Protein AF-A0A072V8H8-F1 (afdb_monomer)

Foldseek 3Di:
DVVVVVVVVVVVVVVVVVVVVCVVPVQQCDDFQVSQQVVDDDDPPWGFGQDPSDTDTHGPPDDPDVPDPDDPPPPDPDDDD

Structure (mmCIF, N/CA/C/O backbone):
data_AF-A0A072V8H8-F1
#
_entry.id   AF-A0A072V8H8-F1
#
loop_
_atom_site.group_PDB
_atom_site.id
_atom_site.type_symbol
_atom_site.label_atom_id
_atom_site.label_alt_id
_atom_site.label_comp_id
_atom_site.label_asym_id
_atom_site.label_entity_id
_atom_site.label_seq_id
_atom_site.pdbx_PDB_ins_code
_atom_site.Cartn_x
_atom_site.Cartn_y
_atom_site.Cartn_z
_atom_site.occupancy
_atom_site.B_iso_or_equiv
_atom_site.auth_seq_id
_atom_site.auth_comp_id
_atom_site.auth_asym_id
_atom_site.auth_atom_id
_atom_site.pdbx_PDB_model_num
ATOM 1 N N . MET A 1 1 ? -19.717 -3.124 40.822 1.00 58.69 1 MET A N 1
ATOM 2 C CA . MET A 1 1 ? -18.630 -3.941 40.232 1.00 58.69 1 MET A CA 1
ATOM 3 C C . MET A 1 1 ? -19.036 -4.635 38.924 1.00 58.69 1 MET A C 1
ATOM 5 O O . MET A 1 1 ? -18.452 -4.315 37.901 1.00 58.69 1 MET A O 1
ATOM 9 N N . ALA A 1 2 ? -20.069 -5.495 38.901 1.00 64.88 2 ALA A N 1
ATOM 10 C CA . ALA A 1 2 ? -20.445 -6.308 37.723 1.00 64.88 2 ALA A CA 1
ATOM 11 C C . ALA A 1 2 ? -20.848 -5.537 36.441 1.00 64.88 2 ALA A C 1
ATOM 13 O O . ALA A 1 2 ? -20.711 -6.050 35.332 1.00 64.88 2 ALA A O 1
ATOM 14 N N . LYS A 1 3 ? -21.365 -4.306 36.571 1.00 72.06 3 LYS A N 1
ATOM 15 C CA . LYS A 1 3 ? -21.697 -3.451 35.414 1.00 72.06 3 LYS A CA 1
ATOM 16 C C . LYS A 1 3 ? -20.450 -2.848 34.758 1.00 72.06 3 LYS A C 1
ATOM 18 O O . LYS A 1 3 ? -20.392 -2.772 33.537 1.00 72.06 3 LYS A O 1
ATOM 23 N N . LEU A 1 4 ? -19.448 -2.473 35.560 1.00 77.62 4 LEU A N 1
ATOM 24 C CA . LEU A 1 4 ? -18.187 -1.920 35.058 1.00 77.62 4 LEU A CA 1
ATOM 25 C C . LEU A 1 4 ? -17.382 -2.987 34.313 1.00 77.62 4 LEU A C 1
ATOM 27 O O . LEU A 1 4 ? -16.919 -2.732 33.209 1.00 77.62 4 LEU A O 1
ATOM 31 N N . THR A 1 5 ? -17.294 -4.206 34.853 1.00 80.44 5 THR A N 1
ATOM 32 C CA . THR A 1 5 ? -16.599 -5.315 34.177 1.00 80.44 5 THR A CA 1
ATOM 33 C C . THR A 1 5 ? -17.238 -5.678 32.838 1.00 80.44 5 THR A C 1
ATOM 35 O O . THR A 1 5 ? -16.518 -5.928 31.876 1.00 80.44 5 THR A O 1
ATOM 38 N N . LYS A 1 6 ? -18.574 -5.626 32.727 1.00 81.50 6 LYS A N 1
ATOM 39 C CA . LYS A 1 6 ? -19.266 -5.791 31.437 1.00 81.50 6 LYS A CA 1
ATOM 40 C C . LYS A 1 6 ? -18.932 -4.682 30.440 1.00 81.50 6 LYS A C 1
ATOM 42 O O . LYS A 1 6 ? -18.738 -4.977 29.267 1.00 81.50 6 LYS A O 1
ATOM 47 N N . PHE A 1 7 ? -18.843 -3.432 30.891 1.00 87.69 7 PHE A N 1
ATOM 48 C CA . PHE A 1 7 ? -18.496 -2.311 30.018 1.00 87.69 7 PHE A CA 1
ATOM 49 C C . PHE A 1 7 ? -17.083 -2.462 29.438 1.00 87.69 7 PHE A C 1
ATOM 51 O O . PHE A 1 7 ? -16.907 -2.388 28.225 1.00 87.69 7 PHE A O 1
ATOM 58 N N . PHE A 1 8 ? -16.095 -2.777 30.283 1.00 90.25 8 PHE A N 1
ATOM 59 C CA . PHE A 1 8 ? -14.727 -3.031 29.823 1.00 90.25 8 PHE A CA 1
ATOM 60 C C . PHE A 1 8 ? -14.640 -4.237 28.886 1.00 90.25 8 PHE A C 1
ATOM 62 O O . PHE A 1 8 ? -13.925 -4.179 27.891 1.00 90.25 8 PHE A O 1
ATOM 69 N N . TYR A 1 9 ? -15.400 -5.302 29.154 1.00 90.25 9 TYR A N 1
ATOM 70 C CA . TYR A 1 9 ? -15.426 -6.481 28.291 1.00 90.25 9 TYR A CA 1
ATOM 71 C C . TYR A 1 9 ? -15.892 -6.146 26.868 1.00 90.25 9 TYR A C 1
ATOM 73 O O . TYR A 1 9 ? -15.215 -6.500 25.903 1.00 90.25 9 TYR A O 1
ATOM 81 N N . VAL A 1 10 ? -17.003 -5.413 26.734 1.00 92.94 10 VAL A N 1
ATOM 82 C CA . VAL A 1 10 ? -17.530 -4.988 25.427 1.00 92.94 10 VAL A CA 1
ATOM 83 C C . VAL A 1 10 ? -16.578 -4.004 24.743 1.00 92.94 10 VAL A C 1
ATOM 85 O O . VAL A 1 10 ? -16.336 -4.128 23.546 1.00 92.94 10 VAL A O 1
ATOM 88 N N . MET A 1 11 ? -15.986 -3.072 25.496 1.00 93.06 11 MET A N 1
ATOM 89 C CA . MET A 1 11 ? -15.027 -2.102 24.960 1.00 93.06 11 MET A CA 1
ATOM 90 C C . MET A 1 11 ? -13.778 -2.786 24.388 1.00 93.06 11 MET A C 1
ATOM 92 O O . MET A 1 11 ? -13.361 -2.466 23.279 1.00 93.06 11 MET A O 1
ATOM 96 N N . ILE A 1 12 ? -13.210 -3.764 25.104 1.00 93.81 12 ILE A N 1
ATOM 97 C CA . ILE A 1 12 ? -12.055 -4.538 24.629 1.00 93.81 12 ILE A CA 1
ATOM 98 C C . ILE A 1 12 ? -12.419 -5.311 23.359 1.00 93.81 12 ILE A C 1
ATOM 100 O O . ILE A 1 12 ? -11.675 -5.244 22.389 1.00 93.81 12 ILE A O 1
ATOM 104 N N . HIS A 1 13 ? -13.580 -5.976 23.324 1.00 93.25 13 HIS A N 1
ATOM 105 C CA . HIS A 1 13 ? -14.031 -6.702 22.129 1.00 93.25 13 HIS A CA 1
ATOM 106 C C . HIS A 1 13 ? -14.182 -5.777 20.922 1.00 93.25 13 HIS A C 1
ATOM 108 O O . HIS A 1 13 ? -13.756 -6.120 19.822 1.00 93.25 13 HIS A O 1
ATOM 114 N N . PHE A 1 14 ? -14.743 -4.588 21.132 1.00 92.06 14 PHE A N 1
ATOM 115 C CA . PHE A 1 14 ? -14.902 -3.597 20.079 1.00 92.06 14 PHE A CA 1
ATOM 116 C C . PHE A 1 14 ? -13.550 -3.102 19.546 1.00 92.06 14 PHE A C 1
ATOM 118 O O . PHE A 1 14 ? -13.353 -3.048 18.335 1.00 92.06 14 PHE A O 1
ATOM 125 N N . ILE A 1 15 ? -12.587 -2.818 20.431 1.00 90.50 15 ILE A N 1
ATOM 126 C CA . ILE A 1 15 ? -11.228 -2.413 20.039 1.00 90.50 15 ILE A CA 1
ATOM 127 C C . ILE A 1 15 ? -10.504 -3.552 19.309 1.00 90.50 15 ILE A C 1
ATOM 129 O O . ILE A 1 15 ? -9.867 -3.309 18.287 1.00 90.50 15 ILE A O 1
ATOM 133 N N . SER A 1 16 ? -10.619 -4.796 19.780 1.00 88.25 16 SER A N 1
ATOM 134 C CA . SER A 1 16 ? -10.022 -5.962 19.118 1.00 88.25 16 SER A CA 1
ATOM 135 C C . SER A 1 16 ? -10.582 -6.170 17.712 1.00 88.25 16 SER A C 1
ATOM 137 O O . SER A 1 16 ? -9.813 -6.374 16.776 1.00 88.25 16 SER A O 1
ATOM 139 N N . LEU A 1 17 ? -11.903 -6.071 17.544 1.00 87.69 17 LEU A N 1
ATOM 140 C CA . LEU A 1 17 ? -12.544 -6.161 16.231 1.00 87.69 17 LEU A CA 1
ATOM 141 C C . LEU A 1 17 ? -12.094 -5.021 15.313 1.00 87.69 17 LEU A C 1
ATOM 143 O O . LEU A 1 17 ? -11.734 -5.273 14.164 1.00 87.69 17 LEU A O 1
ATOM 147 N N . LEU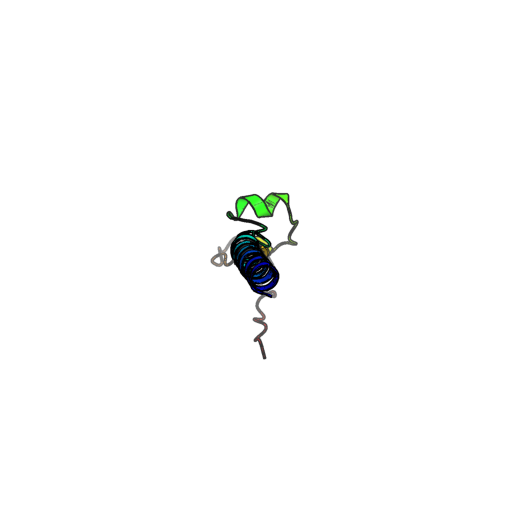 A 1 18 ? -12.033 -3.788 15.826 1.00 86.25 18 LEU A N 1
ATOM 148 C CA . LEU A 1 18 ? -11.524 -2.648 15.069 1.00 86.25 18 LEU A CA 1
ATOM 149 C C . LEU A 1 18 ? -10.085 -2.876 14.604 1.00 86.25 18 LEU A C 1
ATOM 151 O O . LEU A 1 18 ? -9.821 -2.714 13.419 1.00 86.25 18 LEU A O 1
ATOM 155 N N . LEU A 1 19 ? -9.184 -3.322 15.482 1.00 82.00 19 LEU A N 1
ATOM 156 C CA . LEU A 1 19 ? -7.787 -3.597 15.129 1.00 82.00 19 LEU A CA 1
ATOM 157 C C . LEU A 1 19 ? -7.645 -4.676 14.051 1.00 82.00 19 LEU A C 1
ATOM 159 O O . LEU A 1 19 ? -6.778 -4.564 13.188 1.00 82.00 19 LEU A O 1
ATOM 163 N N . ILE A 1 20 ? -8.478 -5.719 14.075 1.00 79.88 20 ILE A N 1
ATOM 164 C CA . ILE A 1 20 ? -8.461 -6.757 13.037 1.00 79.88 20 ILE A CA 1
ATOM 165 C C . ILE A 1 20 ? -8.927 -6.168 11.702 1.00 79.88 20 ILE A C 1
ATOM 167 O O . ILE A 1 20 ? -8.259 -6.340 10.688 1.00 79.88 20 ILE A O 1
ATOM 171 N N . THR A 1 21 ? -10.041 -5.433 11.700 1.00 74.88 21 THR A N 1
ATOM 172 C CA . THR A 1 21 ? -10.590 -4.848 10.465 1.00 74.88 21 THR A CA 1
ATOM 173 C C . THR A 1 21 ? -9.69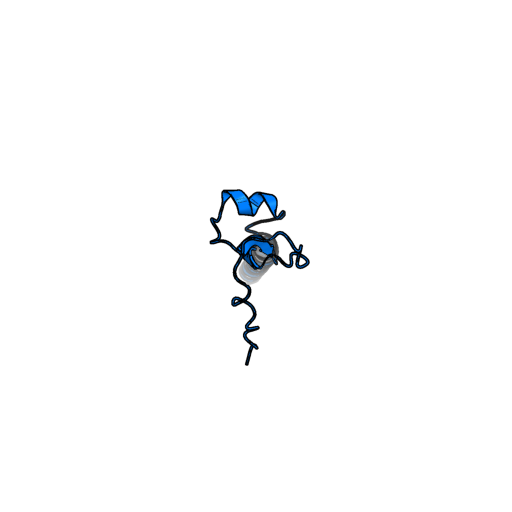1 -3.769 9.861 1.00 74.88 21 THR A C 1
ATOM 175 O O . THR A 1 21 ? -9.546 -3.713 8.642 1.00 74.88 21 THR A O 1
ATOM 178 N N . THR A 1 22 ? -9.033 -2.944 10.680 1.00 68.88 22 THR A N 1
ATOM 179 C CA . THR A 1 22 ? -8.112 -1.915 10.187 1.00 68.88 22 THR A CA 1
ATOM 180 C C . THR A 1 22 ? -6.799 -2.510 9.696 1.00 68.88 22 THR A C 1
ATOM 182 O O . THR A 1 22 ? -6.305 -2.056 8.672 1.00 68.88 22 THR A O 1
ATOM 185 N N . ASN A 1 23 ? -6.259 -3.564 10.320 1.00 62.09 23 ASN A N 1
ATOM 186 C CA . ASN A 1 23 ? -5.060 -4.234 9.795 1.00 62.09 23 ASN A CA 1
ATOM 187 C C . ASN A 1 23 ? -5.271 -4.844 8.399 1.00 62.09 23 ASN A C 1
ATOM 189 O O . ASN A 1 23 ? -4.317 -4.916 7.632 1.00 62.09 23 ASN A O 1
ATOM 193 N N . VAL A 1 24 ? -6.497 -5.248 8.050 1.00 59.94 24 VAL A N 1
ATOM 194 C CA . VAL A 1 24 ? -6.813 -5.812 6.723 1.00 59.94 24 VAL A CA 1
ATOM 195 C C . VAL A 1 24 ? -6.940 -4.730 5.640 1.00 59.94 24 VAL A C 1
ATOM 197 O O . VAL A 1 24 ? -6.777 -5.038 4.467 1.00 59.94 24 VAL A O 1
ATOM 200 N N . HIS A 1 25 ? -7.202 -3.467 5.999 1.00 55.28 25 HIS A N 1
ATOM 201 C CA . HIS A 1 25 ? -7.485 -2.408 5.018 1.00 55.28 25 HIS A CA 1
ATOM 202 C C . HIS A 1 25 ? -6.603 -1.156 5.100 1.00 55.28 25 HIS A C 1
ATOM 204 O O . HIS A 1 25 ? -6.705 -0.291 4.234 1.00 55.28 25 HIS A O 1
ATOM 210 N N . ALA A 1 26 ? -5.738 -1.019 6.104 1.00 57.31 26 ALA A N 1
ATOM 211 C CA . ALA A 1 26 ? -5.036 0.242 6.344 1.00 57.31 26 ALA A CA 1
ATOM 212 C C . ALA A 1 26 ? -3.871 0.549 5.386 1.00 57.31 26 ALA A C 1
ATOM 214 O O . ALA A 1 26 ? -3.386 1.677 5.422 1.00 57.31 26 ALA A O 1
ATOM 215 N N . TYR A 1 27 ? -3.394 -0.385 4.553 1.00 61.12 27 TYR A N 1
ATOM 216 C CA . TYR A 1 27 ? -2.134 -0.162 3.822 1.00 61.12 27 TYR A CA 1
ATOM 217 C C . TYR A 1 27 ? -2.069 -0.679 2.385 1.00 61.12 27 TYR A C 1
ATOM 219 O O . TYR A 1 27 ? -0.981 -0.668 1.801 1.00 61.12 27 TYR A O 1
ATOM 227 N N . ASP A 1 28 ? -3.202 -1.061 1.799 1.00 71.12 28 ASP A N 1
ATOM 228 C CA . ASP A 1 28 ? -3.220 -1.501 0.407 1.00 71.12 28 ASP A CA 1
ATOM 229 C C . ASP A 1 28 ? -3.328 -0.281 -0.519 1.00 71.12 28 ASP A C 1
ATOM 231 O O . ASP A 1 28 ? -4.404 0.189 -0.884 1.00 71.12 28 ASP A O 1
ATOM 235 N N . ASP A 1 29 ? -2.167 0.262 -0.877 1.00 74.94 29 ASP A N 1
ATOM 236 C CA . ASP A 1 29 ? -1.989 1.353 -1.835 1.00 74.94 29 ASP A CA 1
ATOM 237 C C . ASP A 1 29 ? -2.363 0.946 -3.268 1.00 74.94 29 ASP A C 1
ATOM 239 O O . ASP A 1 29 ? -2.696 1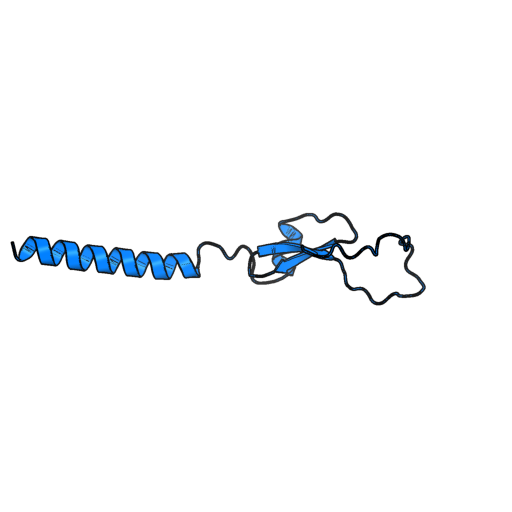.808 -4.091 1.00 74.94 29 ASP A O 1
ATOM 243 N N . CYS A 1 30 ? -2.288 -0.342 -3.598 1.00 80.69 30 CYS A N 1
ATOM 244 C CA . CYS A 1 30 ? -2.645 -0.870 -4.910 1.00 80.69 30 CYS A CA 1
ATOM 245 C C . CYS A 1 30 ? -3.078 -2.337 -4.843 1.00 80.69 30 CYS A C 1
ATOM 247 O O . CYS A 1 30 ? -2.596 -3.097 -4.009 1.00 80.69 30 CYS A O 1
ATOM 249 N N . TYR A 1 31 ? -3.919 -2.752 -5.789 1.00 84.38 31 TYR A N 1
ATOM 250 C CA . TYR A 1 31 ? -4.219 -4.167 -6.052 1.00 84.38 31 TYR A CA 1
ATOM 251 C C . TYR A 1 31 ? -3.661 -4.633 -7.398 1.00 84.38 31 TYR A C 1
ATOM 253 O O . TYR A 1 31 ? -3.352 -5.809 -7.574 1.00 84.38 31 TYR A O 1
ATOM 261 N N . ASN A 1 32 ? -3.493 -3.705 -8.346 1.00 79.25 32 ASN A N 1
ATOM 262 C CA . ASN A 1 32 ? -3.045 -3.996 -9.704 1.00 79.25 32 ASN A CA 1
ATOM 263 C C . ASN A 1 32 ? -1.887 -3.084 -10.126 1.00 79.25 32 ASN A C 1
ATOM 265 O O . ASN A 1 32 ? -1.856 -1.899 -9.798 1.00 79.25 32 ASN A O 1
ATOM 269 N N . HIS A 1 33 ? -0.969 -3.589 -10.960 1.00 80.06 33 HIS A N 1
ATOM 270 C CA . HIS A 1 33 ? 0.165 -2.798 -11.472 1.00 80.06 33 HIS A CA 1
ATOM 271 C C . HIS A 1 33 ? -0.269 -1.531 -12.236 1.00 80.06 33 HIS A C 1
ATOM 273 O O . HIS A 1 33 ? 0.447 -0.530 -12.248 1.00 80.06 33 HIS A O 1
ATOM 279 N N . ALA A 1 34 ? -1.447 -1.551 -12.871 1.00 80.44 34 ALA A N 1
ATOM 280 C CA . ALA A 1 34 ? -1.978 -0.405 -13.608 1.00 80.44 34 ALA A CA 1
ATOM 281 C C . ALA A 1 34 ? -2.282 0.799 -12.700 1.00 80.44 34 ALA A C 1
ATOM 283 O O . ALA A 1 34 ? -2.071 1.935 -13.120 1.00 80.44 34 ALA A O 1
ATOM 284 N N . GLU A 1 35 ? -2.693 0.558 -11.452 1.00 81.88 35 GLU A N 1
ATOM 285 C CA . GLU A 1 35 ? -3.011 1.607 -10.473 1.00 81.88 35 GLU A CA 1
ATOM 286 C C . GLU A 1 35 ? -1.761 2.409 -10.078 1.00 81.88 35 GLU A C 1
ATOM 288 O O . GLU A 1 35 ? -1.836 3.601 -9.777 1.00 81.88 35 GLU A O 1
ATOM 293 N N . CYS A 1 36 ? -0.584 1.783 -10.152 1.00 83.81 36 CYS A N 1
ATOM 294 C CA . CYS A 1 36 ? 0.683 2.426 -9.824 1.00 83.81 36 CYS A CA 1
ATOM 295 C C . CYS A 1 36 ? 1.210 3.337 -10.930 1.00 83.81 36 CYS A C 1
ATOM 297 O O . CYS A 1 36 ? 1.877 4.327 -10.626 1.00 83.81 36 CYS A O 1
ATOM 299 N N . LYS A 1 37 ? 0.861 3.079 -12.199 1.00 79.00 37 LYS A N 1
ATOM 300 C CA . LYS A 1 37 ? 1.284 3.925 -13.331 1.00 79.00 37 LYS A CA 1
ATOM 301 C C . LYS A 1 37 ? 0.790 5.367 -13.206 1.00 79.00 37 LYS A C 1
ATOM 303 O O . LYS A 1 37 ? 1.451 6.279 -13.692 1.00 79.00 37 LYS A O 1
ATOM 308 N N . THR A 1 38 ? -0.363 5.572 -12.571 1.00 79.19 38 THR A N 1
ATOM 309 C CA . THR A 1 38 ? -0.953 6.900 -12.351 1.00 79.19 38 THR A CA 1
ATOM 310 C C . THR A 1 38 ? -0.496 7.562 -11.053 1.00 79.19 38 THR A C 1
ATOM 312 O O . THR A 1 38 ? -0.602 8.779 -10.937 1.00 79.19 38 THR A O 1
ATOM 315 N N . LYS A 1 39 ? 0.010 6.787 -10.082 1.00 80.38 39 LYS A N 1
ATOM 316 C CA . LYS A 1 39 ? 0.392 7.282 -8.748 1.00 80.38 39 LYS A CA 1
ATOM 317 C C . LYS A 1 39 ? 1.861 7.683 -8.648 1.00 80.38 39 LYS A C 1
ATOM 319 O O . LYS A 1 39 ? 2.175 8.684 -8.011 1.00 80.38 39 LYS A O 1
ATOM 324 N N . ILE A 1 40 ? 2.758 6.924 -9.275 1.00 81.44 40 ILE A N 1
ATOM 325 C CA . ILE A 1 40 ? 4.203 7.148 -9.184 1.00 81.44 40 ILE A CA 1
ATOM 326 C C . ILE A 1 40 ? 4.832 7.254 -10.574 1.00 81.44 40 ILE A C 1
ATOM 328 O O . ILE A 1 40 ? 4.457 6.549 -11.510 1.00 81.44 40 ILE A O 1
ATOM 332 N N . LYS A 1 41 ? 5.822 8.140 -10.714 1.00 83.56 41 LYS A N 1
ATOM 333 C CA . LYS A 1 41 ? 6.642 8.255 -11.926 1.00 83.56 41 LYS A CA 1
ATOM 334 C C . LYS A 1 41 ? 8.006 7.635 -11.653 1.00 83.56 41 LYS A C 1
ATOM 336 O O . LYS A 1 41 ? 8.791 8.184 -10.886 1.00 83.56 41 LYS A O 1
ATOM 341 N N . CYS A 1 42 ? 8.293 6.504 -12.287 1.00 83.00 42 CYS A N 1
ATOM 342 C CA . CYS A 1 42 ? 9.595 5.857 -12.178 1.00 83.00 42 CYS A CA 1
ATOM 343 C C . CYS A 1 42 ? 10.568 6.399 -13.229 1.00 83.00 42 CYS A C 1
ATOM 345 O O . CYS A 1 42 ? 10.204 6.622 -14.385 1.00 83.00 42 CYS A O 1
ATOM 347 N N . VAL A 1 43 ? 11.831 6.566 -12.838 1.00 83.06 43 VAL A N 1
ATOM 348 C CA . VAL A 1 43 ? 12.910 6.850 -13.789 1.00 83.06 43 VAL A CA 1
ATOM 349 C C . VAL A 1 43 ? 13.272 5.550 -14.511 1.00 83.06 43 VAL A C 1
ATOM 351 O O . VAL A 1 43 ? 13.596 4.535 -13.889 1.00 83.06 43 VAL A O 1
ATOM 354 N N . LEU A 1 44 ? 13.231 5.585 -15.841 1.00 76.81 44 LEU A N 1
ATOM 355 C CA . LEU A 1 44 ? 13.697 4.513 -16.725 1.00 76.81 44 LEU A CA 1
ATOM 356 C C . LEU A 1 44 ? 15.099 4.020 -16.278 1.00 76.81 44 LEU A C 1
ATOM 358 O O . LEU A 1 44 ? 15.976 4.868 -16.118 1.00 76.81 44 LEU A O 1
ATOM 362 N N . PRO A 1 45 ? 15.400 2.701 -16.119 1.00 74.31 45 PRO A N 1
ATOM 363 C CA . PRO A 1 45 ? 14.686 1.487 -16.581 1.00 74.31 45 PRO A CA 1
ATOM 364 C C . PRO A 1 45 ? 13.512 1.004 -15.746 1.00 74.31 45 PRO A C 1
ATOM 366 O O . PRO A 1 45 ? 12.958 -0.047 -16.063 1.00 74.31 45 PRO A O 1
ATOM 369 N N . ARG A 1 46 ? 13.204 1.665 -14.638 1.00 81.56 46 ARG A N 1
ATOM 370 C CA . ARG A 1 46 ? 12.276 1.105 -13.663 1.00 81.56 46 ARG A CA 1
ATOM 371 C C . ARG A 1 46 ? 10.836 1.353 -14.091 1.00 81.56 46 ARG A C 1
ATOM 373 O O . ARG A 1 46 ? 10.544 2.391 -14.686 1.00 81.56 46 ARG A O 1
ATOM 380 N N . ILE A 1 47 ? 9.956 0.410 -13.783 1.00 84.62 47 ILE A N 1
ATOM 381 C CA . ILE A 1 47 ? 8.515 0.511 -14.017 1.00 84.62 47 ILE A CA 1
ATOM 382 C C . ILE A 1 47 ? 7.767 0.501 -12.696 1.00 84.62 47 ILE A C 1
ATOM 384 O O . ILE A 1 47 ? 8.201 -0.126 -11.733 1.00 84.62 47 ILE A O 1
ATOM 388 N N . ALA A 1 48 ? 6.657 1.232 -12.672 1.00 85.25 48 ALA A N 1
ATO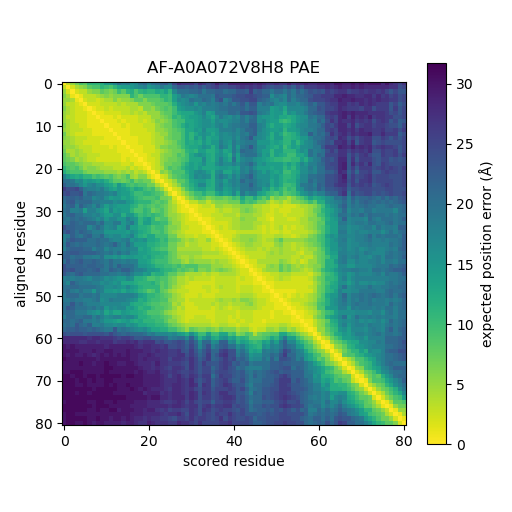M 389 C CA . ALA A 1 48 ? 5.758 1.274 -11.534 1.00 85.25 48 ALA A CA 1
ATOM 390 C C . ALA A 1 48 ? 4.960 -0.030 -11.483 1.00 85.25 48 ALA A C 1
ATOM 392 O O . ALA A 1 48 ? 4.195 -0.323 -12.406 1.00 85.25 48 ALA A O 1
ATOM 393 N N . GLU A 1 49 ? 5.132 -0.793 -10.413 1.00 85.94 49 GLU A N 1
ATOM 394 C CA . GLU A 1 49 ? 4.434 -2.048 -10.173 1.00 85.94 49 GLU A CA 1
ATOM 395 C C . GLU A 1 49 ? 3.829 -2.080 -8.774 1.00 85.94 49 GLU A C 1
ATOM 397 O O . GLU A 1 49 ? 4.306 -1.417 -7.857 1.00 85.94 49 GLU A O 1
ATOM 402 N N . CYS A 1 50 ? 2.768 -2.870 -8.622 1.00 83.94 50 CYS A N 1
ATOM 403 C CA . CYS A 1 50 ? 2.189 -3.152 -7.326 1.00 83.94 50 CYS A CA 1
ATOM 404 C C . CYS A 1 50 ? 2.911 -4.340 -6.685 1.00 83.94 50 CYS A C 1
ATOM 406 O O . CYS A 1 50 ? 2.788 -5.472 -7.150 1.00 83.94 50 CYS A O 1
ATOM 408 N N . VAL A 1 51 ? 3.675 -4.080 -5.628 1.00 82.88 51 VAL A N 1
ATOM 409 C CA . VAL A 1 51 ? 4.432 -5.079 -4.874 1.00 82.88 51 VAL A CA 1
ATOM 410 C C . VAL A 1 51 ? 3.932 -5.066 -3.437 1.00 82.88 51 VAL A C 1
ATOM 412 O O . VAL A 1 51 ? 4.043 -4.056 -2.749 1.00 82.88 51 VAL A O 1
ATOM 415 N N . ARG A 1 52 ? 3.386 -6.196 -2.968 1.00 80.38 52 ARG A N 1
ATOM 416 C CA . ARG A 1 52 ? 2.828 -6.327 -1.604 1.00 80.38 52 ARG A CA 1
ATOM 417 C C . ARG A 1 52 ? 1.834 -5.206 -1.275 1.00 80.38 52 ARG A C 1
ATOM 419 O O . ARG A 1 52 ? 1.949 -4.555 -0.241 1.00 80.38 52 ARG A O 1
ATOM 426 N N . PHE A 1 53 ? 0.913 -4.966 -2.203 1.00 83.19 53 PHE A N 1
ATOM 427 C CA . PHE A 1 53 ? -0.097 -3.915 -2.120 1.00 83.19 53 PHE A CA 1
ATOM 428 C C . PHE A 1 53 ? 0.454 -2.485 -2.009 1.00 83.19 53 PHE A C 1
ATOM 430 O O . PHE A 1 53 ? -0.280 -1.568 -1.668 1.00 83.19 53 PHE A O 1
ATOM 437 N N . LYS A 1 54 ? 1.734 -2.261 -2.337 1.00 84.56 54 LYS A N 1
ATOM 438 C CA . LYS A 1 54 ? 2.350 -0.932 -2.425 1.00 84.56 54 LYS A CA 1
ATOM 439 C C . LYS A 1 54 ? 2.919 -0.671 -3.807 1.00 84.56 54 LYS A C 1
ATOM 441 O O . LYS A 1 54 ? 3.470 -1.563 -4.446 1.00 84.56 54 LYS A O 1
ATOM 446 N N . CYS A 1 55 ? 2.797 0.567 -4.269 1.00 84.69 55 CYS A N 1
ATOM 447 C CA . CYS A 1 55 ? 3.390 0.964 -5.537 1.00 84.69 55 CYS A CA 1
ATOM 448 C C . CYS A 1 55 ? 4.894 1.169 -5.383 1.00 84.69 55 CYS A C 1
ATOM 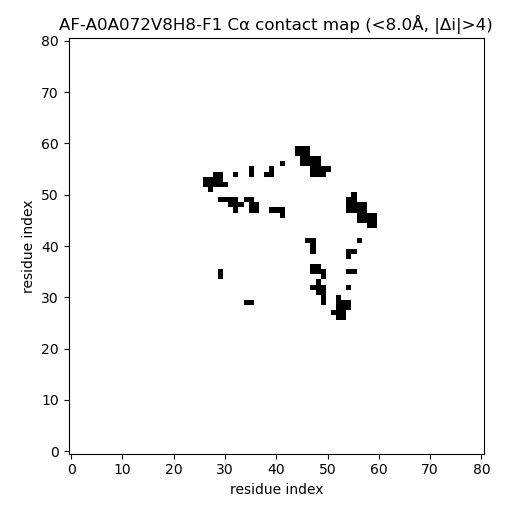450 O O . CYS A 1 55 ? 5.323 2.044 -4.634 1.00 84.69 55 CYS A O 1
ATOM 452 N N . ASP A 1 56 ? 5.680 0.400 -6.131 1.00 85.38 56 ASP A N 1
ATOM 453 C CA . ASP A 1 56 ? 7.139 0.465 -6.115 1.00 85.38 56 ASP A CA 1
ATOM 454 C C . ASP A 1 56 ? 7.718 0.497 -7.540 1.00 85.38 56 ASP A C 1
ATOM 456 O O . ASP A 1 56 ? 7.078 0.101 -8.517 1.00 85.38 56 ASP A O 1
ATOM 460 N N . CYS A 1 57 ? 8.941 1.007 -7.673 1.00 85.06 57 CYS A N 1
ATOM 461 C CA . CYS A 1 57 ? 9.672 1.094 -8.931 1.00 85.06 57 CYS A CA 1
ATOM 462 C C . CYS A 1 57 ? 10.629 -0.093 -9.081 1.00 85.06 57 CYS A C 1
ATOM 464 O O . CYS A 1 57 ? 11.801 -0.019 -8.693 1.00 85.06 57 CYS A O 1
ATOM 466 N N . VAL A 1 58 ? 10.169 -1.159 -9.729 1.00 83.75 58 VAL A N 1
ATOM 467 C CA . VAL A 1 58 ? 10.976 -2.362 -9.964 1.00 83.75 58 VAL A CA 1
ATOM 468 C C . VAL A 1 58 ? 11.727 -2.288 -11.292 1.00 83.75 58 VAL A C 1
ATOM 470 O O . VAL A 1 58 ? 11.342 -1.573 -12.222 1.00 83.75 58 VAL A O 1
ATOM 473 N N . ARG A 1 59 ? 12.857 -2.995 -11.401 1.00 78.06 59 ARG A N 1
ATOM 474 C CA . ARG A 1 59 ? 13.599 -3.068 -12.667 1.00 78.06 59 ARG A CA 1
ATOM 475 C C . ARG A 1 59 ? 12.858 -3.984 -13.639 1.00 78.06 59 ARG A C 1
ATOM 477 O O . ARG A 1 59 ? 12.562 -5.122 -13.302 1.00 78.06 59 ARG A O 1
ATOM 484 N N . LEU A 1 60 ? 12.642 -3.504 -14.862 1.00 68.31 60 LEU A N 1
ATOM 485 C CA . LEU A 1 60 ? 12.194 -4.338 -15.975 1.00 68.31 60 LEU A CA 1
ATOM 486 C C . LEU A 1 60 ? 13.206 -5.477 -16.209 1.00 68.31 60 LEU A C 1
ATOM 488 O O . LEU A 1 60 ? 14.308 -5.232 -16.706 1.00 68.31 60 LEU A O 1
ATOM 492 N N . ASN A 1 61 ? 12.819 -6.716 -15.906 1.00 57.66 61 ASN A N 1
ATOM 493 C CA . ASN A 1 61 ? 13.517 -7.916 -16.373 1.00 57.66 61 ASN A CA 1
ATOM 494 C C . ASN A 1 61 ? 13.164 -8.156 -17.852 1.00 57.66 61 ASN A C 1
ATOM 496 O O . ASN A 1 61 ? 12.498 -9.130 -18.190 1.00 57.66 61 ASN A O 1
ATOM 500 N N . VAL A 1 62 ? 13.540 -7.235 -18.746 1.00 58.06 62 VAL A N 1
ATOM 501 C CA . VAL A 1 62 ? 13.400 -7.483 -20.190 1.00 58.06 62 VAL A CA 1
ATOM 502 C C . VAL A 1 62 ? 14.472 -8.500 -20.589 1.00 58.06 62 VAL A C 1
ATOM 504 O O . VAL A 1 62 ? 15.646 -8.271 -20.276 1.00 58.06 62 VAL A O 1
ATOM 507 N N . PRO A 1 63 ? 14.129 -9.591 -21.299 1.00 50.06 63 PRO A N 1
ATOM 508 C CA . PRO A 1 63 ? 15.122 -10.377 -22.021 1.00 50.06 63 PRO A CA 1
ATOM 509 C C . PRO A 1 63 ? 15.954 -9.424 -22.883 1.00 50.06 63 PRO A C 1
ATOM 511 O O . PRO A 1 63 ? 15.387 -8.532 -23.512 1.00 50.06 63 PRO A O 1
ATOM 514 N N . ARG A 1 64 ? 17.285 -9.569 -22.905 1.00 46.91 64 ARG A N 1
ATOM 515 C CA . ARG A 1 64 ? 18.153 -8.759 -23.774 1.00 46.91 64 ARG A CA 1
ATOM 516 C C . ARG A 1 64 ? 17.714 -8.948 -25.229 1.00 46.91 64 ARG A C 1
ATOM 518 O O . ARG A 1 64 ? 18.126 -9.895 -25.887 1.00 46.91 64 ARG A O 1
ATOM 525 N N . THR A 1 65 ? 16.863 -8.067 -25.740 1.00 50.12 65 THR A N 1
ATOM 526 C CA . THR A 1 65 ? 16.579 -8.008 -27.170 1.00 50.12 65 THR A CA 1
ATOM 527 C C . THR A 1 65 ? 17.762 -7.302 -27.836 1.00 50.12 65 THR A C 1
ATOM 529 O O . THR A 1 65 ? 18.134 -6.228 -27.352 1.00 50.12 65 THR A O 1
ATOM 532 N N . PRO A 1 66 ? 18.328 -7.832 -28.938 1.00 51.66 66 PRO A N 1
ATOM 533 C CA . PRO A 1 66 ? 19.503 -7.262 -29.616 1.00 51.66 66 PRO A CA 1
ATOM 534 C C . PRO A 1 66 ? 19.371 -5.790 -30.052 1.00 51.66 66 PRO A C 1
ATOM 536 O O . PRO A 1 66 ? 20.364 -5.155 -30.380 1.00 51.66 66 PRO A O 1
ATOM 539 N N . TRP A 1 67 ? 18.154 -5.240 -30.038 1.00 44.50 67 TRP A N 1
ATOM 540 C CA . TRP A 1 67 ? 17.808 -3.910 -30.548 1.00 44.50 67 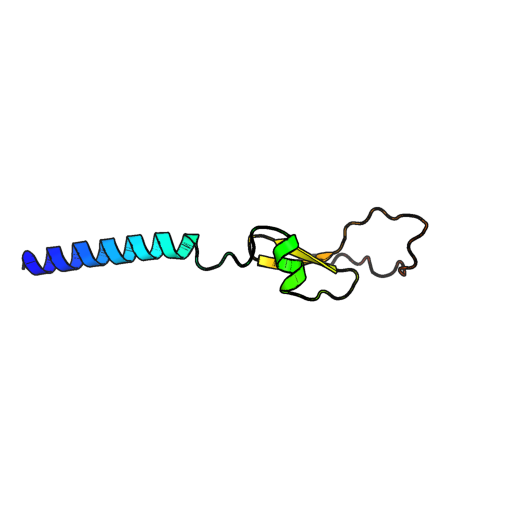TRP A CA 1
ATOM 541 C C . TRP A 1 67 ? 17.536 -2.864 -29.453 1.00 44.50 67 TRP A C 1
ATOM 543 O O . TRP A 1 67 ? 16.950 -1.818 -29.720 1.00 44.50 67 TRP A O 1
ATOM 553 N N . SER A 1 68 ? 17.925 -3.128 -28.203 1.00 51.59 68 SER A N 1
ATOM 554 C CA . SER A 1 68 ? 17.793 -2.156 -27.110 1.00 51.59 68 SER A CA 1
ATOM 555 C C . SER A 1 68 ? 18.926 -1.122 -27.172 1.00 51.59 68 SER A C 1
ATOM 557 O O . SER A 1 68 ? 20.084 -1.460 -26.949 1.00 51.59 68 SER A O 1
ATOM 559 N N . THR A 1 69 ? 18.599 0.158 -27.362 1.00 51.31 69 THR A N 1
ATOM 560 C CA . THR A 1 69 ? 19.536 1.305 -27.320 1.00 51.31 69 THR A CA 1
ATOM 561 C C . THR A 1 69 ? 20.054 1.649 -25.913 1.00 51.31 69 THR A C 1
ATOM 563 O O . THR A 1 69 ? 20.658 2.701 -25.703 1.00 51.31 69 THR A O 1
ATOM 566 N N . ARG A 1 70 ? 19.820 0.791 -24.912 1.00 50.41 70 ARG A N 1
ATOM 567 C CA . ARG A 1 70 ? 20.197 1.047 -23.520 1.00 50.41 70 ARG A CA 1
ATOM 568 C C . ARG A 1 70 ? 21.633 0.576 -23.228 1.00 50.41 70 ARG A C 1
ATOM 570 O O . ARG A 1 70 ? 21.916 -0.596 -23.461 1.00 50.41 70 ARG A O 1
ATOM 577 N N . PRO A 1 71 ? 22.514 1.426 -22.659 1.00 46.88 71 PRO A N 1
ATOM 578 C CA . PRO A 1 71 ? 23.884 1.031 -22.341 1.00 46.88 71 PRO A CA 1
ATOM 579 C C . PRO A 1 71 ? 23.925 -0.090 -21.289 1.00 46.88 71 PRO A C 1
ATOM 581 O O . PRO A 1 71 ? 23.241 -0.036 -20.265 1.00 46.88 71 PRO A O 1
ATOM 584 N N . GLU A 1 72 ? 24.760 -1.095 -21.557 1.00 51.28 72 GLU A N 1
ATOM 585 C CA 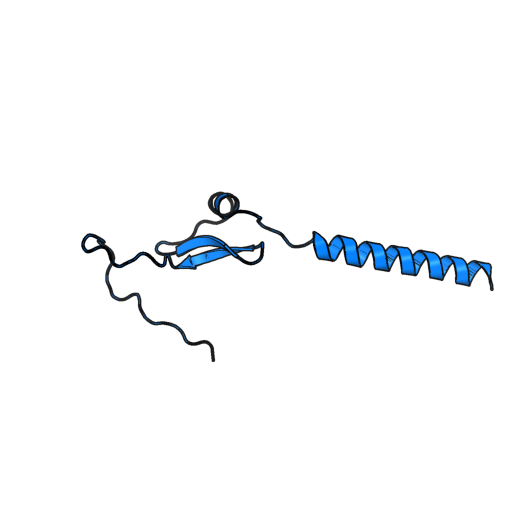. GLU A 1 72 ? 24.881 -2.395 -20.872 1.00 51.28 72 GLU A CA 1
ATOM 586 C C . GLU A 1 72 ? 25.365 -2.313 -19.403 1.00 51.28 72 GLU A C 1
ATOM 588 O O . GLU A 1 72 ? 25.272 -3.275 -18.640 1.00 51.28 72 GLU A O 1
ATOM 593 N N . ASN A 1 73 ? 25.792 -1.133 -18.945 1.00 46.22 73 ASN A N 1
ATOM 594 C CA . ASN A 1 73 ? 26.522 -0.951 -17.684 1.00 46.22 73 ASN A CA 1
ATOM 595 C C . ASN A 1 73 ? 25.653 -0.883 -16.409 1.00 46.22 73 ASN A C 1
ATOM 597 O O . ASN A 1 73 ? 26.158 -0.561 -15.336 1.00 46.22 73 ASN A O 1
ATOM 601 N N . ALA A 1 74 ? 24.354 -1.188 -16.476 1.00 49.16 74 ALA A N 1
ATOM 602 C CA . ALA A 1 74 ? 23.463 -1.115 -15.309 1.00 49.16 74 ALA A CA 1
ATOM 603 C C . ALA A 1 74 ? 23.371 -2.420 -14.487 1.00 49.16 74 ALA A C 1
ATOM 605 O O . ALA A 1 74 ? 22.654 -2.455 -13.481 1.00 49.16 74 ALA A O 1
ATOM 606 N N . HIS A 1 75 ? 24.073 -3.488 -14.881 1.00 49.97 75 HIS A N 1
ATOM 607 C CA . HIS A 1 75 ? 24.098 -4.771 -14.170 1.00 49.97 75 HIS A CA 1
ATOM 608 C C . HIS A 1 75 ? 25.192 -4.810 -13.091 1.00 49.97 75 HIS A C 1
ATOM 610 O O . HIS A 1 75 ? 26.185 -5.518 -13.217 1.00 49.97 75 HIS A O 1
ATOM 616 N N . LYS A 1 76 ? 24.989 -4.094 -11.983 1.00 39.59 76 LYS A N 1
ATOM 617 C CA . LYS A 1 76 ? 25.506 -4.567 -10.692 1.00 39.59 76 LYS A CA 1
ATOM 618 C C . LYS A 1 76 ? 24.312 -4.982 -9.832 1.00 39.59 76 LYS A C 1
ATOM 620 O O . LYS A 1 76 ? 23.508 -4.108 -9.499 1.00 39.59 76 LYS A O 1
ATOM 625 N N . PRO A 1 77 ? 24.144 -6.277 -9.511 1.00 40.06 77 PRO A N 1
ATOM 626 C CA . PRO A 1 77 ? 23.251 -6.667 -8.434 1.00 40.06 77 PRO A CA 1
ATOM 627 C C . PRO A 1 77 ? 23.864 -6.141 -7.135 1.00 40.06 77 PRO A C 1
ATOM 629 O O . PRO A 1 77 ? 24.990 -6.492 -6.788 1.00 40.06 77 PRO A O 1
ATOM 632 N N . TYR A 1 78 ? 23.154 -5.249 -6.449 1.00 36.78 78 TYR A N 1
ATOM 633 C CA . TYR A 1 78 ? 23.456 -4.983 -5.049 1.00 36.78 78 TYR A CA 1
ATOM 634 C C . TYR A 1 78 ? 22.970 -6.212 -4.277 1.00 36.78 78 TYR A C 1
ATOM 636 O O . TYR A 1 78 ? 21.778 -6.515 -4.300 1.00 36.78 78 TYR A O 1
ATOM 644 N N . LYS A 1 79 ? 23.914 -6.959 -3.697 1.00 46.38 79 LYS A N 1
ATOM 645 C CA . LYS A 1 79 ? 23.629 -7.923 -2.633 1.00 46.38 79 LYS A CA 1
ATOM 646 C C . LYS A 1 79 ? 23.092 -7.138 -1.436 1.00 46.38 79 LYS A C 1
ATOM 648 O O . LYS A 1 79 ? 23.693 -6.132 -1.066 1.00 46.38 79 LYS A O 1
ATOM 653 N N . GLU A 1 80 ? 21.985 -7.599 -0.869 1.00 41.09 80 GLU A N 1
ATOM 654 C CA . GLU A 1 80 ? 21.669 -7.349 0.537 1.00 41.09 80 GLU A CA 1
ATOM 655 C C . GLU A 1 80 ? 22.733 -8.065 1.387 1.00 41.09 80 GLU A C 1
ATOM 657 O O . GLU A 1 80 ? 22.878 -9.286 1.288 1.00 41.09 80 GLU A O 1
ATOM 662 N N . GLU A 1 81 ? 23.500 -7.289 2.155 1.00 36.72 81 GLU A N 1
ATOM 663 C CA . GLU A 1 81 ? 24.105 -7.682 3.436 1.00 36.72 81 GLU A CA 1
ATOM 664 C C . GLU A 1 81 ? 23.483 -6.806 4.525 1.00 36.72 81 GLU A C 1
ATOM 666 O O . GLU A 1 81 ? 23.311 -5.590 4.259 1.00 36.72 81 GLU A O 1
#

Solvent-accessible surface area (backbone atoms only — not comparable to full-atom values): 5148 Å² total; per-residue (Å²): 110,76,67,58,56,52,49,53,51,54,50,51,53,51,51,53,51,48,54,54,57,43,71,76,62,73,69,68,74,26,93,42,42,72,62,15,58,80,74,48,87,49,68,83,75,25,42,40,30,45,54,92,28,30,65,41,66,43,73,66,85,68,75,88,56,97,83,62,92,66,78,81,84,74,81,68,83,80,76,91,127

Mean predicted aligned error: 15.29 Å

Secondary structure (DSSP, 8-state):
-HHHHHHHHHHHHHHHHHHHHHHHHSS---SSHHHHHHH--PPTTEEEEEETTEEEEEE------TT--S-GGG-------

Organism: Medicago truncatula (NCBI:txid3880)

Radius of gyration: 23.22 Å; Cα contacts (8 Å, |Δi|>4): 60; chains: 1; bounding box: 48×19×71 Å

Sequence (81 aa):
MAKLTKFFYVMIHFISLLLITTNVHAYDDCYNHAECKTKIKCVLPRIAECVRFKCDCVRLNVPRTPWSTRPENAHKPYKEE

In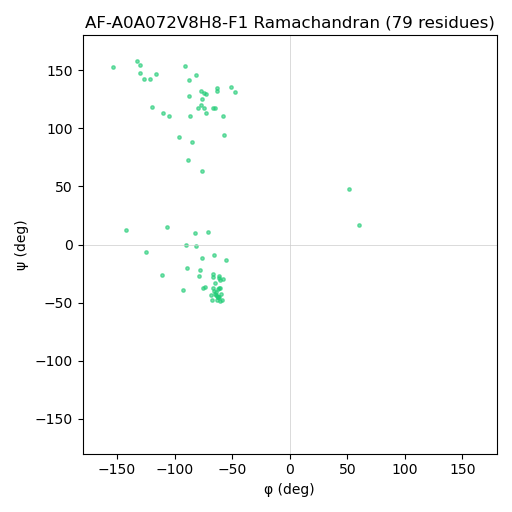terPro domains:
  IPR009810 Late nodulin domain [PF07127] (1-55)

pLDDT: mean 71.53, std 16.57, range [36.72, 93.81]

=== Feature glossary ===
Feature key, reading from the visual/contextual features back to the raw sequence:

Rendered structure images. Six rendered views show the 3D structure from the faces of a cube — i.e. along ±x, ±y, ±z. Rendering representation is drawn randomly per protein from cartoon (secondary-structure ribbons), sticks (backbone bonds), or molecular surface; coloring is either N→C rainbow (blue at the N-terminus through red at the C-terminus) or one color per chain.

Contact-map, Ramachandran, and PAE plots. The contact map is a binary N×N matrix image: pixel (i, j) is dark where Cα_i and Cα_j are within 8 Å and |i−j|>4. Because the |i−j|>4 filter removes local helical contacts, off-diagonal stripes parallel to the main diagonal indicate parallel β-sheets; stripes perpendicular to it indicate antiparallel β-sheets. The Ramachandran plot scatters every residue's (φ, ψ) pair against the sterically allowed regions. The PAE heatmap renders the predicted-aligned-error matrix.

InterPro / GO / CATH / organism. Database cross-references. InterPro integrates a dozen domain/family signature databases into unified entries with residue-range hits. GO terms attach function/process/location labels with evidence codes. CATH codes position the fold in a four-level structural taxonomy. Organism is the NCBI-taxonomy species name.

Nearest PDB structures. The Foldseek neighbor list gives the closest experimentally determined structures in the PDB, ranked by structural alignment. TM-score near 1 means near-identical fold; near 0.3 means only rough topology match. This is how one finds what a novel AlphaFold prediction most resembles in the solved-structure universe.

Predicted aligned error. PAE(i, j) answers: if I align the predicted and true structures on residue i, how far off (in Å) do I expect residue j to be? A block-diagonal PAE matrix with low values on the blocks and high values off-diagonal is the signature of a mu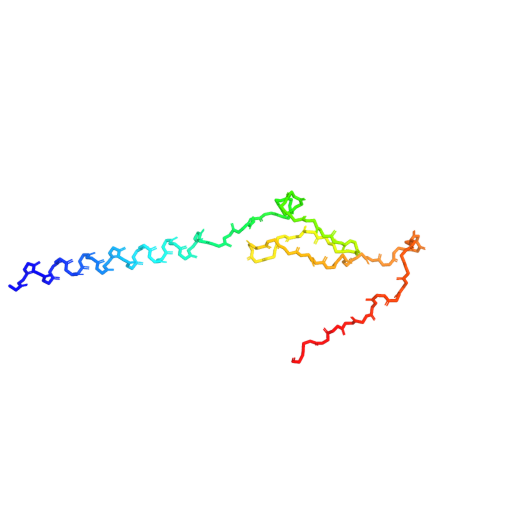lti-domain protein with confidently predicted domains but uncertain inter-domain orientation.

Solvent-accessible surface area. Accessible surface area quantifies burial. A residue with SASA near zero is packed into the hydrophobic core; one with SASA >100 Å² sits on the surface. Computed here via the Shrake–Rupley numerical algorithm with a 1.4 Å probe.

B-factor. B-factor (Debye–Waller factor) reflects atomic displacement in the crystal lattice. It is an experimental observable (units Å²), not a prediction; low values mean the atom is pinned down, high values mean it moves or is heterogeneous across the crystal.

pLDDT. For AlphaFold models, the B-factor field carries pLDDT — the model's own estimate of local accuracy on a 0–100 scale. Regions with pLDDT<50 should be treated as essentially unmodeled; they often correspond to intrinsically disordered segments.

Backbone torsions (φ/ψ). φ (phi) and ψ (psi) are the two rotatable backbone dihedrals per residue: φ is the C(i-1)–N–Cα–C torsion, ψ is the N–Cα–C–N(i+1) torsion, both in degrees on (−180°, 180°]. α-helical residues cluster near (−60°, −45°); β-strand residues near (−120°, +130°). A Ramachandran plot is simply a scatter of (φ, ψ) for every residue.

Radius of gyration, Cα contacts, bounding box. Radius of gyration (Rg) is the root-mean-square distance of Cα atoms from their centroid — a single number for overall size and compactness. A globular domain of N residues has Rg ≈ 2.2·N^0.38 Å; an extended or disordered chain has a much larger Rg. The Cα contact count is the number of residue pairs whose Cα atoms are within 8 Å and are more than four positions apart in sequence — a standard proxy for tertiary packing density. The bounding box is the smallest axis-aligned box enclosing all Cα atoms.

Secondary structure (3-state, P-SEA). Three-state secondary structure (P-SEA) collapses the eight DSSP classes into helix (a), strand (b), and coil (c). P-SEA assigns these from Cα geometry alone — distances and angles — without requiring backbone oxygens, so it works on any Cα trace.

Secondary structure (8-state, DSSP). DSSP 8-state secondary structure assigns each residue one of H (α-helix), G (3₁₀-helix), I (π-helix), E (extended β-strand), B (isolated β-bridge), T (hydrogen-bonded turn), S (bend), or '-' (coil). The assignment is computed from backbone hydrogen-bond geometry via the Kabsch–Sander algorithm.

Foldseek 3Di. A 3Di character summarizes, for each residue, the relative orientation of the Cα frame of its nearest spatial neighbor. Because it encodes fold topology rather than chemistry, 3Di alignments detect remote structural similarity that sequence alignment misses.

mmCIF coordinates. The mmCIF block holds the 3D Cartesian coordinates of each backbone atom (N, Cα, C, O) in ångströms. mmCIF is the PDB's canonical archive format — a tagged-loop text representation of the atomic model.

Sequence. Sequence gives the chain of amino acids in standard one-letter code (A=alanine, C=cysteine, …, Y=tyrosine), read N→C. It is the only feature that is directly encoded by the gene; all structural features are derived from the folded form of this sequence.